Protein AF-A0A4U8SQH9-F1 (afdb_monomer_lite)

Structure (mmCIF, N/CA/C/O backbone):
data_AF-A0A4U8SQH9-F1
#
_entry.id   AF-A0A4U8SQH9-F1
#
loop_
_atom_site.group_PDB
_atom_site.id
_atom_site.type_symbol
_atom_site.label_atom_id
_atom_site.label_alt_id
_atom_site.label_comp_id
_atom_site.label_asym_id
_atom_site.label_entity_id
_atom_site.label_seq_id
_atom_site.pdbx_PDB_ins_code
_atom_site.Cartn_x
_atom_site.Cartn_y
_atom_site.Cartn_z
_atom_site.occupancy
_atom_site.B_iso_or_equiv
_atom_site.auth_seq_id
_atom_site.auth_comp_id
_atom_site.auth_asym_id
_atom_site.auth_atom_id
_atom_site.pdbx_PDB_model_num
ATOM 1 N N . MET A 1 1 ? 17.269 15.959 -20.078 1.00 55.22 1 MET A N 1
ATOM 2 C CA . MET A 1 1 ? 17.085 14.604 -19.515 1.00 55.22 1 MET A CA 1
ATOM 3 C C . MET A 1 1 ? 15.593 14.391 -19.306 1.00 55.22 1 MET A C 1
ATOM 5 O O . MET A 1 1 ? 15.015 15.105 -18.500 1.00 55.22 1 MET A O 1
ATOM 9 N N . HIS A 1 2 ? 14.957 13.500 -20.069 1.00 70.69 2 HIS A N 1
ATOM 10 C CA . HIS A 1 2 ? 13.550 13.145 -19.857 1.00 70.69 2 HIS A CA 1
ATOM 11 C C . HIS 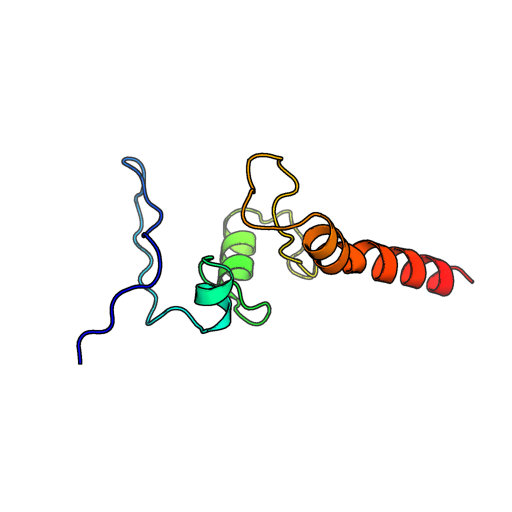A 1 2 ? 13.488 12.012 -18.829 1.00 70.69 2 HIS A C 1
ATOM 13 O O . HIS A 1 2 ? 13.909 10.893 -19.111 1.00 70.69 2 HIS A O 1
ATOM 19 N N . LEU A 1 3 ? 13.011 12.314 -17.622 1.00 68.81 3 LEU A N 1
ATOM 20 C CA . LEU A 1 3 ? 12.707 11.299 -16.617 1.00 68.81 3 LEU A CA 1
ATOM 21 C C . LEU A 1 3 ? 11.284 10.797 -16.866 1.00 68.81 3 LEU A C 1
ATOM 23 O O . LEU A 1 3 ? 10.331 11.567 -16.777 1.00 68.81 3 LEU A O 1
ATOM 27 N N . THR A 1 4 ? 11.144 9.516 -17.199 1.00 77.50 4 THR A N 1
ATOM 28 C CA . THR A 1 4 ? 9.829 8.885 -17.381 1.00 77.50 4 THR A CA 1
ATOM 29 C C . THR A 1 4 ? 9.303 8.430 -16.026 1.00 77.50 4 THR A C 1
ATOM 31 O O . THR A 1 4 ? 10.044 7.828 -15.244 1.00 77.50 4 THR A O 1
ATOM 34 N N . HIS A 1 5 ? 8.036 8.728 -15.730 1.00 77.38 5 HIS A N 1
ATOM 35 C CA . HIS A 1 5 ? 7.430 8.306 -14.473 1.00 77.38 5 HIS A CA 1
ATOM 36 C C . HIS A 1 5 ? 7.283 6.765 -14.451 1.00 77.38 5 HIS A C 1
ATOM 38 O O . HIS A 1 5 ? 6.785 6.189 -15.415 1.00 77.38 5 HIS A O 1
ATOM 44 N N . PRO A 1 6 ? 7.718 6.084 -13.378 1.00 82.12 6 PRO A N 1
ATOM 45 C CA . PRO A 1 6 ? 7.925 4.629 -13.370 1.00 82.12 6 PRO A CA 1
ATOM 46 C C . PRO A 1 6 ? 6.650 3.780 -13.234 1.00 82.12 6 PRO A C 1
ATOM 48 O O . PRO A 1 6 ? 6.708 2.566 -13.409 1.00 82.12 6 PRO A O 1
ATOM 51 N N . PHE A 1 7 ? 5.513 4.383 -12.887 1.00 85.62 7 PHE A N 1
ATOM 52 C CA . PHE A 1 7 ? 4.214 3.707 -12.790 1.00 85.62 7 PHE A CA 1
ATOM 53 C C . PHE A 1 7 ? 3.056 4.695 -12.973 1.00 85.62 7 PHE A C 1
ATOM 55 O O . PHE A 1 7 ? 3.257 5.907 -12.896 1.00 85.62 7 PHE A O 1
ATOM 62 N N . ALA A 1 8 ? 1.865 4.189 -13.289 1.00 90.38 8 ALA A N 1
ATOM 63 C CA . ALA A 1 8 ? 0.722 5.022 -13.651 1.00 90.38 8 ALA A CA 1
ATOM 64 C C . ALA A 1 8 ? 0.193 5.845 -12.457 1.00 90.38 8 ALA A C 1
ATOM 66 O O . ALA A 1 8 ? 0.227 5.359 -11.323 1.00 90.38 8 ALA A O 1
ATOM 67 N N . PRO A 1 9 ? -0.326 7.062 -12.700 1.00 91.88 9 PRO A N 1
ATOM 68 C CA . PRO A 1 9 ? -1.048 7.816 -11.680 1.00 91.88 9 PRO A CA 1
ATOM 69 C C . PRO A 1 9 ? -2.324 7.081 -11.247 1.00 91.88 9 PRO A C 1
ATOM 71 O O . PRO A 1 9 ? -2.941 6.368 -12.037 1.00 91.88 9 PRO A O 1
ATOM 74 N N . VAL A 1 10 ? -2.737 7.294 -9.997 1.00 92.25 10 VAL A N 1
ATOM 75 C CA . VAL A 1 10 ? -3.984 6.752 -9.437 1.00 92.25 10 VAL A CA 1
ATOM 76 C C . VAL A 1 10 ? -5.024 7.868 -9.394 1.00 92.25 10 VAL A C 1
ATOM 78 O O . VAL A 1 10 ? -4.826 8.848 -8.679 1.00 92.25 10 VAL A O 1
ATOM 81 N N . PHE A 1 11 ? -6.100 7.739 -10.172 1.00 94.88 11 PHE A N 1
ATOM 82 C CA . PHE A 1 11 ? -7.217 8.688 -10.210 1.00 94.88 11 PHE A CA 1
ATOM 83 C C . PHE A 1 11 ? -8.450 8.060 -10.878 1.00 94.88 11 PHE A C 1
ATOM 85 O O . PHE A 1 11 ? -8.344 7.053 -11.578 1.00 94.88 11 PHE A O 1
ATOM 92 N N . ASP A 1 12 ? -9.608 8.685 -10.687 1.00 95.12 12 ASP A N 1
ATOM 93 C CA . ASP A 1 12 ? -10.874 8.349 -11.343 1.00 95.12 12 ASP A CA 1
ATOM 94 C C . ASP A 1 12 ? -11.701 9.617 -11.648 1.00 95.12 12 ASP A C 1
ATOM 96 O O . ASP A 1 12 ? -11.265 10.742 -11.395 1.00 95.12 12 ASP A O 1
ATOM 100 N N . THR A 1 13 ? -12.915 9.454 -12.183 1.00 96.44 13 THR A N 1
ATOM 101 C CA . THR A 1 13 ? -13.823 10.574 -12.505 1.00 96.44 13 THR A CA 1
ATOM 102 C C . THR A 1 13 ? -14.373 11.308 -11.282 1.00 96.44 13 THR A C 1
ATOM 104 O O . THR A 1 13 ? -14.940 12.388 -11.428 1.00 96.44 13 THR A O 1
ATOM 107 N N . TYR A 1 14 ? -14.240 10.736 -10.085 1.00 95.81 14 TYR A N 1
ATOM 108 C CA . TYR A 1 14 ? -14.724 11.324 -8.836 1.00 95.81 14 TYR A CA 1
ATOM 109 C C . TYR A 1 14 ? -13.624 12.064 -8.067 1.00 95.81 14 TYR A C 1
ATOM 111 O O . TYR A 1 14 ? -13.914 12.755 -7.087 1.00 95.81 14 TYR A O 1
ATOM 119 N N . SER A 1 15 ? -12.375 11.951 -8.515 1.00 93.38 15 SER A N 1
ATOM 120 C CA . SER A 1 15 ? -11.207 12.582 -7.914 1.00 93.38 15 SER A CA 1
ATOM 121 C C . SER A 1 15 ? -11.329 14.111 -7.950 1.00 93.38 15 SER A C 1
ATOM 123 O O . SER A 1 15 ? -11.463 14.716 -9.010 1.00 93.38 15 SER A O 1
ATOM 125 N N . ARG A 1 16 ? -11.280 14.753 -6.772 1.00 95.94 16 ARG A N 1
ATOM 126 C CA . ARG A 1 16 ? -11.450 16.218 -6.616 1.00 95.94 16 ARG A CA 1
ATOM 127 C C . ARG A 1 16 ? -10.158 16.971 -6.318 1.00 95.94 16 ARG A C 1
ATOM 129 O O . ARG A 1 16 ? -10.115 18.189 -6.449 1.00 95.94 16 ARG A O 1
ATOM 136 N N . VAL A 1 17 ? -9.129 16.257 -5.871 1.00 94.44 17 VAL A N 1
ATOM 137 C CA . VAL A 1 17 ? -7.852 16.827 -5.437 1.00 94.44 17 VAL A CA 1
ATOM 138 C C . VAL A 1 17 ? -6.728 16.062 -6.115 1.00 94.44 17 VAL A C 1
ATOM 140 O O . VAL A 1 17 ? -6.675 14.837 -6.039 1.00 94.44 17 VAL A O 1
ATOM 143 N N . LEU A 1 18 ? -5.822 16.796 -6.758 1.00 93.81 18 LEU A N 1
ATOM 144 C CA . LEU A 1 18 ? -4.613 16.256 -7.364 1.00 93.81 18 LEU A CA 1
ATOM 145 C C . LEU A 1 18 ? -3.426 16.486 -6.427 1.00 93.81 18 LEU A C 1
ATOM 147 O O . LEU A 1 18 ? -3.116 17.623 -6.076 1.00 93.81 18 LEU A O 1
ATOM 151 N N . ILE A 1 19 ? -2.742 15.408 -6.051 1.00 93.81 19 ILE A N 1
ATOM 152 C CA . ILE A 1 19 ? -1.531 15.464 -5.229 1.00 93.81 19 ILE A CA 1
ATOM 153 C C . ILE A 1 19 ? -0.323 15.263 -6.143 1.00 93.81 19 ILE A C 1
ATOM 155 O O . ILE A 1 19 ? -0.126 14.182 -6.695 1.00 93.81 19 ILE A O 1
ATOM 159 N N . LEU A 1 20 ? 0.496 16.305 -6.292 1.00 92.50 20 LEU A N 1
ATOM 160 C CA . LEU A 1 20 ? 1.720 16.268 -7.092 1.00 92.50 20 LEU A CA 1
ATOM 161 C C . LEU A 1 20 ? 2.944 16.137 -6.182 1.00 92.50 20 LEU A C 1
ATOM 163 O O . LEU A 1 20 ? 3.355 17.089 -5.520 1.00 92.50 20 LEU A O 1
ATOM 167 N N . GLY A 1 21 ? 3.526 14.938 -6.144 1.00 88.44 21 GLY A N 1
ATOM 168 C CA . GLY A 1 21 ? 4.854 14.716 -5.573 1.00 88.44 21 GLY A CA 1
ATOM 169 C C . GLY A 1 21 ? 5.969 15.152 -6.529 1.00 88.44 21 GLY A C 1
ATOM 170 O O . GLY A 1 21 ? 5.721 15.445 -7.693 1.00 88.44 21 GLY A O 1
ATOM 171 N N . SER A 1 22 ? 7.214 15.162 -6.049 1.00 88.00 22 SER A N 1
ATOM 172 C CA . SER A 1 22 ? 8.387 15.447 -6.885 1.00 88.00 22 SER A CA 1
ATOM 173 C C . SER A 1 22 ? 8.707 14.281 -7.830 1.00 88.00 22 SER A C 1
ATOM 175 O O . SER A 1 22 ? 8.286 14.266 -8.981 1.00 88.00 22 SER A O 1
ATOM 177 N N . PHE A 1 23 ? 9.437 13.273 -7.353 1.00 88.75 23 PHE A N 1
ATOM 178 C CA . PHE A 1 23 ? 9.702 12.044 -8.096 1.00 88.75 23 PHE A CA 1
ATOM 179 C C . PHE A 1 23 ? 9.678 10.851 -7.133 1.00 88.75 23 PHE A C 1
ATOM 181 O O . PHE A 1 23 ? 10.193 10.976 -6.016 1.00 88.75 23 PHE A O 1
ATOM 188 N N . PRO A 1 24 ? 9.100 9.694 -7.515 1.00 89.25 24 PRO A N 1
ATOM 189 C CA . PRO A 1 24 ? 9.035 8.537 -6.627 1.00 89.25 24 PRO A CA 1
ATOM 190 C C . PRO A 1 24 ? 10.431 8.118 -6.163 1.00 89.25 24 PRO A C 1
ATOM 192 O O . PRO A 1 24 ? 11.351 8.037 -6.977 1.00 89.25 24 PRO A O 1
ATOM 195 N N . SER A 1 25 ? 10.596 7.822 -4.872 1.00 90.94 25 SER A N 1
ATOM 196 C CA . SER A 1 25 ? 11.853 7.281 -4.333 1.00 90.94 25 SER A CA 1
ATOM 197 C C . SER A 1 25 ? 12.161 5.900 -4.921 1.00 90.94 25 SER A C 1
ATOM 199 O O . SER A 1 25 ? 11.247 5.235 -5.394 1.00 90.94 25 SER A O 1
ATOM 201 N N . VAL A 1 26 ? 13.417 5.436 -4.848 1.00 90.75 26 VAL A N 1
ATOM 202 C CA . VAL A 1 26 ? 13.818 4.076 -5.290 1.00 90.75 26 VAL A CA 1
ATOM 203 C C . VAL A 1 26 ? 12.851 3.014 -4.753 1.00 90.75 26 VAL A C 1
ATOM 205 O O . VAL A 1 26 ? 12.243 2.301 -5.538 1.00 90.75 26 VAL A O 1
ATOM 208 N N . ILE A 1 27 ? 12.588 3.039 -3.443 1.00 89.31 27 ILE A N 1
ATOM 209 C CA . ILE A 1 27 ? 11.659 2.121 -2.765 1.00 89.31 27 ILE A CA 1
ATOM 210 C C . ILE A 1 27 ? 10.243 2.199 -3.360 1.00 89.31 27 ILE A C 1
ATOM 212 O O . ILE A 1 27 ? 9.616 1.178 -3.600 1.00 89.31 27 ILE A O 1
ATOM 216 N N . SER A 1 28 ? 9.743 3.404 -3.658 1.00 90.62 28 SER A N 1
ATOM 217 C CA . SER A 1 28 ? 8.416 3.572 -4.279 1.00 90.62 28 SER A CA 1
ATOM 218 C C . SER A 1 28 ? 8.362 3.006 -5.702 1.00 90.62 28 SER A C 1
ATOM 220 O O . SER A 1 28 ? 7.312 2.553 -6.146 1.00 90.62 28 SER A O 1
ATOM 222 N N . ARG A 1 29 ? 9.482 3.041 -6.435 1.00 90.44 29 ARG A N 1
ATOM 223 C CA . ARG A 1 29 ? 9.580 2.487 -7.794 1.00 90.44 29 ARG A CA 1
ATOM 224 C C . ARG A 1 29 ? 9.635 0.970 -7.782 1.00 90.44 29 ARG A C 1
ATOM 226 O O . ARG A 1 29 ? 8.909 0.351 -8.553 1.00 90.44 29 ARG A O 1
ATOM 233 N N . ASP A 1 30 ? 10.450 0.401 -6.901 1.00 88.44 30 ASP A N 1
ATOM 234 C CA . ASP A 1 30 ? 10.614 -1.048 -6.778 1.00 88.44 30 ASP A CA 1
ATOM 235 C C . ASP A 1 30 ? 9.286 -1.707 -6.378 1.00 88.44 30 ASP A C 1
ATOM 237 O O . ASP A 1 30 ? 8.842 -2.664 -7.020 1.00 88.44 30 ASP A O 1
ATOM 241 N N . GLU A 1 31 ? 8.589 -1.120 -5.402 1.00 86.56 31 GLU A N 1
ATOM 242 C CA . GLU A 1 31 ? 7.275 -1.585 -4.940 1.00 86.56 31 GLU A CA 1
ATOM 243 C C . GLU A 1 31 ? 6.116 -1.169 -5.864 1.00 86.56 31 GLU A C 1
ATOM 245 O O . GLU A 1 31 ? 5.005 -1.668 -5.720 1.00 86.56 31 GLU A O 1
ATOM 250 N N . GLN A 1 32 ? 6.351 -0.278 -6.837 1.00 89.44 32 GLN A N 1
ATOM 251 C CA . GLN A 1 32 ? 5.304 0.352 -7.659 1.00 89.44 32 GLN A CA 1
ATOM 252 C C . GLN A 1 32 ? 4.157 0.942 -6.820 1.00 89.44 32 GLN A C 1
ATOM 254 O O . GLN A 1 32 ? 2.979 0.804 -7.150 1.00 89.44 32 GLN A O 1
ATOM 259 N N . PHE A 1 33 ? 4.508 1.606 -5.718 1.00 89.69 33 PHE A N 1
ATOM 260 C CA . PHE A 1 33 ? 3.551 2.147 -4.761 1.00 89.69 33 PHE A CA 1
ATOM 261 C C . PHE A 1 33 ? 3.950 3.561 -4.333 1.00 89.69 33 PHE A C 1
ATOM 263 O O . PHE A 1 33 ? 5.106 3.830 -3.994 1.00 89.69 33 PHE A O 1
ATOM 270 N N . TYR A 1 34 ? 2.998 4.498 -4.354 1.00 91.19 34 TYR A N 1
ATOM 271 C CA . TYR A 1 34 ? 3.266 5.895 -4.014 1.00 91.19 34 TYR A CA 1
ATOM 272 C C . TYR A 1 34 ? 3.586 6.057 -2.522 1.00 91.19 34 TYR A C 1
ATOM 274 O O . TYR A 1 34 ? 2.871 5.562 -1.652 1.00 91.19 34 TYR A O 1
ATOM 282 N N . TYR A 1 35 ? 4.664 6.792 -2.228 1.00 92.31 35 TYR A N 1
ATOM 283 C CA . TYR A 1 35 ? 5.115 7.096 -0.864 1.00 92.31 35 TYR A CA 1
ATOM 284 C C . TYR A 1 35 ? 5.384 5.847 0.000 1.00 92.31 35 TYR A C 1
ATOM 286 O O . TYR A 1 35 ? 5.192 5.884 1.212 1.00 92.31 35 TYR A O 1
ATOM 294 N N . ALA A 1 36 ? 5.866 4.756 -0.610 1.00 89.50 36 ALA A N 1
ATOM 295 C CA . ALA A 1 36 ? 6.029 3.446 0.036 1.00 89.50 36 ALA A CA 1
ATOM 296 C C . ALA A 1 36 ? 7.053 3.401 1.184 1.00 89.50 36 ALA A C 1
ATOM 298 O O . ALA A 1 36 ? 7.054 2.476 1.991 1.00 89.50 36 ALA A O 1
ATOM 299 N N . TYR A 1 37 ? 7.967 4.370 1.260 1.00 89.12 37 TYR A N 1
ATOM 300 C CA . TYR A 1 37 ? 8.997 4.344 2.292 1.00 89.12 37 TYR A CA 1
ATOM 301 C C . TYR A 1 37 ? 8.402 4.600 3.680 1.00 89.12 37 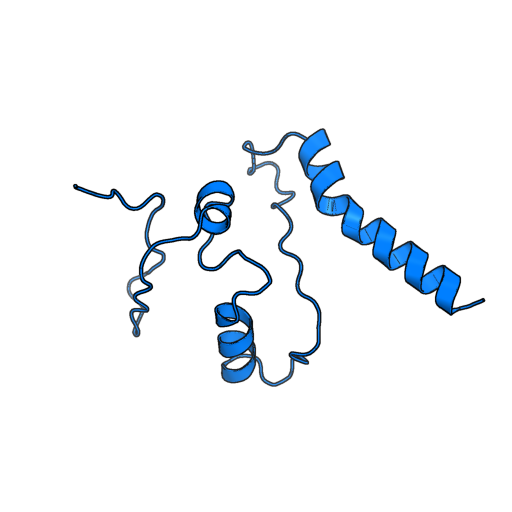TYR A C 1
ATOM 303 O O . TYR A 1 37 ? 7.772 5.630 3.883 1.00 89.12 37 TYR A O 1
ATOM 311 N N . SER A 1 38 ? 8.684 3.740 4.661 1.00 82.06 38 SER A N 1
ATOM 312 C CA . SER A 1 38 ? 8.100 3.818 6.013 1.00 82.06 38 SER A CA 1
ATOM 313 C C . SER A 1 38 ? 8.377 5.128 6.768 1.00 82.06 38 SER A C 1
ATOM 315 O O . SER A 1 38 ? 7.591 5.522 7.627 1.00 82.06 38 SER A O 1
ATOM 317 N N . ARG A 1 39 ? 9.468 5.846 6.447 1.00 84.12 39 ARG A N 1
ATOM 318 C CA . ARG A 1 39 ? 9.737 7.189 7.010 1.00 84.12 39 ARG A CA 1
ATOM 319 C C . ARG A 1 39 ? 8.975 8.316 6.303 1.00 84.12 39 ARG A C 1
ATOM 321 O O . ARG A 1 39 ? 8.980 9.446 6.793 1.00 84.12 39 ARG A O 1
ATOM 328 N N . ASN A 1 40 ? 8.342 8.047 5.162 1.00 90.88 40 ASN A N 1
ATOM 329 C CA . ASN A 1 40 ? 7.465 9.004 4.504 1.00 90.88 40 ASN A CA 1
ATOM 330 C C . ASN A 1 40 ? 6.177 9.170 5.326 1.00 90.88 40 ASN A C 1
ATOM 332 O O . ASN A 1 40 ? 5.537 8.198 5.713 1.00 90.88 40 ASN A O 1
ATOM 336 N N . ARG A 1 41 ? 5.797 10.418 5.613 1.00 90.81 41 ARG A N 1
ATOM 337 C CA . ARG A 1 41 ? 4.656 10.729 6.489 1.00 90.81 41 ARG A CA 1
ATOM 338 C C . ARG A 1 41 ? 3.331 10.893 5.744 1.00 90.81 41 ARG A C 1
ATOM 340 O O . ARG A 1 41 ? 2.321 11.099 6.404 1.00 90.81 41 ARG A O 1
ATOM 347 N N . PHE A 1 42 ? 3.318 10.802 4.414 1.00 92.44 42 PHE A N 1
ATOM 348 C CA . PHE A 1 42 ? 2.139 11.055 3.581 1.00 92.44 42 PHE A CA 1
ATOM 349 C C . PHE A 1 42 ? 0.906 10.274 4.051 1.00 92.44 42 PHE A C 1
ATOM 351 O O . PHE A 1 42 ? -0.111 10.869 4.399 1.00 92.44 42 PHE A O 1
ATOM 358 N N . TRP A 1 43 ? 1.030 8.950 4.161 1.00 88.81 43 TRP A N 1
ATOM 359 C CA . TRP A 1 43 ? -0.076 8.087 4.579 1.00 88.81 43 TRP A CA 1
ATOM 360 C C . TRP A 1 43 ? -0.491 8.307 6.036 1.00 88.81 43 TRP A C 1
ATOM 362 O O . TRP A 1 43 ? -1.677 8.254 6.344 1.00 88.81 43 TRP A O 1
ATOM 372 N N . ARG A 1 44 ? 0.457 8.642 6.924 1.00 85.44 44 ARG A N 1
ATOM 373 C CA . ARG A 1 44 ? 0.152 8.988 8.324 1.00 85.44 44 ARG A CA 1
ATOM 374 C C . ARG A 1 44 ? -0.680 10.268 8.419 1.00 85.44 44 ARG A C 1
ATOM 376 O O . ARG A 1 44 ? -1.611 10.324 9.210 1.00 85.44 44 ARG A O 1
ATOM 383 N N . ILE A 1 45 ? -0.366 11.271 7.597 1.00 89.81 45 ILE A N 1
ATOM 384 C CA . ILE A 1 45 ? -1.125 12.526 7.526 1.00 89.81 45 ILE A CA 1
ATOM 385 C C . ILE A 1 45 ? -2.534 12.267 6.986 1.00 89.81 45 ILE A C 1
ATOM 387 O O . ILE A 1 45 ? -3.499 12.713 7.596 1.00 89.81 45 ILE A O 1
ATOM 391 N N . LEU A 1 46 ? -2.672 11.518 5.884 1.00 90.12 46 LEU A N 1
ATOM 392 C CA . LEU A 1 46 ? -3.996 11.174 5.354 1.00 90.12 46 LEU A CA 1
ATOM 393 C C . LEU A 1 46 ? -4.828 10.383 6.369 1.00 90.12 46 LEU A C 1
ATOM 395 O O . LEU A 1 46 ? -6.000 10.692 6.557 1.00 90.12 46 LEU A O 1
ATOM 399 N N . SER A 1 47 ? -4.223 9.424 7.073 1.00 86.44 47 SER A N 1
ATOM 400 C CA . SER A 1 47 ? -4.908 8.690 8.141 1.00 86.44 47 SER A CA 1
ATOM 401 C C . SER A 1 47 ? -5.397 9.626 9.245 1.00 86.44 47 SER A C 1
ATOM 403 O O . SER A 1 47 ? -6.544 9.521 9.655 1.00 86.44 47 SER A O 1
ATOM 405 N N . ALA A 1 48 ? -4.575 10.579 9.692 1.00 84.62 48 ALA A N 1
ATOM 406 C CA . ALA A 1 48 ? -4.977 11.534 10.725 1.00 84.62 48 ALA A CA 1
ATOM 407 C C . ALA A 1 48 ? -6.160 12.422 10.293 1.00 84.62 48 ALA A C 1
ATOM 409 O O . ALA A 1 48 ? -6.979 12.805 11.122 1.00 84.62 48 ALA A O 1
ATOM 410 N N . LEU A 1 49 ? -6.245 12.759 9.002 1.00 88.38 49 LEU A N 1
ATOM 411 C CA . LEU A 1 49 ? -7.297 13.622 8.457 1.00 88.38 49 LEU A CA 1
ATOM 412 C C . LEU A 1 49 ? -8.607 12.878 8.174 1.00 88.38 49 LEU A C 1
ATOM 414 O O . LEU A 1 49 ? -9.677 13.463 8.317 1.00 88.38 49 LEU A O 1
ATOM 418 N N . PHE A 1 50 ? -8.529 11.616 7.744 1.00 86.19 50 PHE A N 1
ATOM 419 C CA . PHE A 1 50 ? -9.678 10.873 7.210 1.00 86.19 50 PHE A CA 1
ATOM 420 C C . PHE A 1 50 ? -10.069 9.637 8.031 1.00 86.19 50 PHE A C 1
ATOM 422 O O . PHE A 1 50 ? -11.138 9.078 7.803 1.00 86.19 50 PHE A O 1
ATOM 429 N N . ALA A 1 51 ? -9.239 9.216 8.985 1.00 81.25 51 ALA A N 1
ATOM 430 C CA . ALA A 1 51 ? -9.492 8.096 9.889 1.00 81.25 51 ALA A CA 1
ATOM 431 C C . ALA A 1 51 ? -9.081 8.457 11.334 1.00 81.25 51 ALA A C 1
ATOM 433 O O . ALA A 1 51 ? -8.189 7.824 11.901 1.00 81.25 51 ALA A O 1
ATOM 434 N N . PRO A 1 52 ? -9.709 9.485 11.938 1.00 67.00 52 PRO A N 1
ATOM 435 C CA . PRO A 1 52 ? -9.288 10.051 13.224 1.00 67.00 52 PRO A CA 1
ATOM 436 C C . PRO A 1 52 ? -9.398 9.080 14.412 1.00 67.00 52 PRO A C 1
ATOM 438 O O . PRO A 1 52 ? -8.805 9.333 15.456 1.00 67.00 52 PRO A O 1
ATOM 441 N N . GLU A 1 53 ? -10.130 7.974 14.265 1.00 73.50 53 GLU A N 1
ATOM 442 C CA . GLU A 1 53 ? -10.254 6.927 15.289 1.00 73.50 53 GLU A CA 1
ATOM 443 C C . GLU A 1 53 ? -9.080 5.928 15.283 1.00 73.50 53 GLU A C 1
ATOM 445 O O . GLU A 1 53 ? -8.946 5.126 16.205 1.00 73.50 53 GLU A O 1
ATOM 450 N N . ILE A 1 54 ? -8.211 5.966 14.265 1.00 66.00 54 ILE A N 1
ATOM 451 C CA . ILE A 1 54 ? -7.015 5.122 14.187 1.00 66.00 54 ILE A CA 1
ATOM 452 C C . ILE A 1 54 ? -5.865 5.837 14.896 1.00 66.00 54 ILE A C 1
ATOM 454 O O . ILE A 1 54 ? -5.444 6.918 14.478 1.00 66.00 54 ILE A O 1
ATOM 458 N N . ASP A 1 55 ? -5.312 5.213 15.938 1.00 64.81 55 ASP A N 1
ATOM 459 C CA . ASP A 1 55 ? -4.108 5.717 16.595 1.00 64.81 55 ASP A CA 1
ATOM 460 C C . ASP A 1 55 ? -2.929 5.763 15.603 1.00 64.81 55 ASP A C 1
ATOM 462 O O . ASP A 1 55 ? -2.391 4.750 15.151 1.00 64.81 55 ASP A O 1
ATOM 466 N N . ILE A 1 56 ? -2.501 6.981 15.277 1.00 63.56 56 ILE A N 1
ATOM 467 C CA . ILE A 1 56 ? -1.387 7.284 14.372 1.00 63.56 56 ILE A CA 1
ATOM 468 C C . ILE A 1 56 ? -0.012 6.857 14.918 1.00 63.56 56 ILE A C 1
ATOM 470 O O . ILE A 1 56 ? 1.000 7.036 14.222 1.00 63.56 56 ILE A O 1
ATOM 474 N N . SER A 1 57 ? 0.051 6.341 16.150 1.00 65.38 57 SER A N 1
ATOM 475 C CA . SER A 1 57 ? 1.234 5.720 16.752 1.00 65.38 57 SER A CA 1
ATOM 476 C C . SER A 1 57 ? 1.488 4.289 16.250 1.00 65.38 57 SER A C 1
ATOM 478 O O . SER A 1 57 ? 2.610 3.794 16.375 1.00 65.38 57 SER A O 1
ATOM 480 N N . ILE A 1 58 ? 0.498 3.654 15.610 1.00 66.25 58 ILE A N 1
ATOM 481 C CA . ILE A 1 58 ? 0.607 2.283 15.105 1.00 66.25 58 ILE A CA 1
ATOM 482 C C . ILE A 1 58 ? 1.635 2.211 13.969 1.00 66.25 58 ILE A C 1
ATOM 484 O O . ILE A 1 58 ? 1.622 2.983 13.005 1.00 66.25 58 ILE A O 1
ATOM 488 N N . GLN A 1 59 ? 2.546 1.247 14.079 1.00 69.88 59 GLN A N 1
ATOM 489 C CA . GLN A 1 59 ? 3.523 0.952 13.042 1.00 69.88 59 GLN A CA 1
ATOM 490 C C . GLN A 1 59 ? 2.840 0.196 11.895 1.00 69.88 59 GLN A C 1
ATOM 492 O O . GLN A 1 59 ? 2.380 -0.929 12.063 1.00 69.88 59 GLN A O 1
ATOM 497 N N . ILE A 1 60 ? 2.761 0.830 10.724 1.00 71.31 60 ILE A N 1
ATOM 498 C CA . ILE A 1 60 ? 2.129 0.254 9.532 1.00 71.31 60 ILE A CA 1
ATOM 499 C C . ILE A 1 60 ? 3.193 -0.453 8.692 1.00 71.31 60 ILE A C 1
ATOM 501 O O . ILE A 1 60 ? 4.186 0.159 8.290 1.00 71.31 60 ILE A O 1
ATOM 505 N N . PHE A 1 61 ? 2.955 -1.727 8.387 1.00 77.00 61 PHE A N 1
ATOM 506 C CA . PHE A 1 61 ? 3.769 -2.519 7.470 1.00 77.00 61 PHE A CA 1
ATOM 507 C C . PHE A 1 61 ? 2.993 -2.766 6.178 1.00 77.00 61 PHE A C 1
ATOM 509 O O . PHE A 1 61 ? 1.871 -3.265 6.202 1.00 77.00 61 PHE A O 1
ATOM 516 N N . LEU A 1 62 ? 3.596 -2.415 5.044 1.00 75.81 62 LEU A N 1
ATOM 517 C CA . LEU A 1 62 ? 3.067 -2.757 3.728 1.00 75.81 62 LEU A CA 1
ATOM 518 C C . LEU A 1 62 ? 3.512 -4.182 3.395 1.00 75.81 62 LEU A C 1
ATOM 520 O O . LEU A 1 62 ? 4.708 -4.446 3.297 1.00 75.81 62 LEU A O 1
ATOM 524 N N . LEU A 1 63 ? 2.551 -5.089 3.235 1.00 86.00 63 LEU A N 1
ATOM 525 C CA . LEU A 1 63 ? 2.802 -6.477 2.860 1.00 86.00 63 LEU A CA 1
ATOM 526 C C . LEU A 1 63 ? 2.294 -6.732 1.436 1.00 86.00 63 LEU A C 1
ATOM 528 O O . LEU A 1 63 ? 1.233 -6.217 1.069 1.00 86.00 63 LEU A O 1
ATOM 532 N N . PRO A 1 64 ? 3.019 -7.515 0.616 1.00 84.44 64 PRO A N 1
ATOM 533 C CA . PRO A 1 64 ? 2.573 -7.836 -0.731 1.00 84.44 64 PRO A CA 1
ATOM 534 C C . PRO A 1 64 ? 1.267 -8.626 -0.675 1.00 84.44 64 PRO A C 1
ATOM 536 O O . PRO A 1 64 ? 1.097 -9.501 0.177 1.00 84.44 64 PRO A O 1
ATOM 539 N N . SER A 1 65 ? 0.361 -8.342 -1.613 1.00 86.50 65 SER A N 1
ATOM 540 C CA . SER A 1 65 ? -0.921 -9.043 -1.706 1.00 86.50 65 SER A CA 1
ATOM 541 C C . SER A 1 65 ? -0.710 -10.555 -1.801 1.00 86.50 65 SER A C 1
ATOM 543 O O . SER A 1 65 ? 0.062 -11.026 -2.638 1.00 86.50 65 SER A O 1
ATOM 545 N N . SER A 1 66 ? -1.420 -11.313 -0.967 1.00 88.25 66 SER A N 1
ATOM 546 C CA . SER A 1 66 ? -1.430 -12.780 -0.983 1.00 88.25 66 SER A CA 1
ATOM 547 C C . SER A 1 66 ? -2.402 -13.366 -2.016 1.00 88.25 66 SER A C 1
ATOM 549 O O . SER A 1 66 ? -2.534 -14.585 -2.114 1.00 88.25 66 SER A O 1
ATOM 551 N N . SER A 1 67 ? -3.090 -12.520 -2.793 1.00 87.56 67 SER A N 1
ATOM 552 C CA . SER A 1 67 ? -4.008 -12.967 -3.842 1.00 87.56 67 SER A CA 1
ATOM 553 C C . SER A 1 67 ? -3.270 -13.783 -4.912 1.00 87.56 67 SER A C 1
ATOM 555 O O . SER A 1 67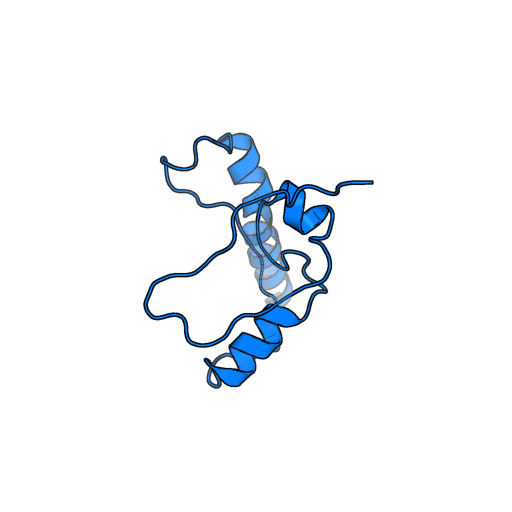 ? -2.214 -13.341 -5.369 1.00 87.56 67 SER A O 1
ATOM 557 N N . PRO A 1 68 ? -3.840 -14.900 -5.409 1.00 73.94 68 PRO A N 1
ATOM 558 C CA . PRO A 1 68 ? -3.282 -15.640 -6.545 1.00 73.94 68 PRO A CA 1
ATOM 559 C C . PRO A 1 68 ? -3.097 -14.786 -7.809 1.00 73.94 68 PRO A C 1
ATOM 561 O O . PRO A 1 68 ? -2.266 -15.107 -8.653 1.00 73.94 68 PRO A O 1
ATOM 564 N N . ALA A 1 69 ? -3.838 -13.676 -7.932 1.00 75.50 69 ALA A N 1
ATOM 565 C CA . ALA A 1 69 ? -3.673 -12.709 -9.018 1.00 75.50 69 ALA A CA 1
ATOM 566 C C . ALA A 1 69 ? -2.341 -11.935 -8.948 1.00 75.50 69 ALA A C 1
ATOM 568 O O . ALA A 1 69 ? -1.902 -11.368 -9.949 1.00 75.50 69 ALA A O 1
ATOM 569 N N . ASN A 1 70 ? -1.667 -11.921 -7.793 1.00 78.94 70 ASN A N 1
ATOM 570 C CA . ASN A 1 70 ? -0.349 -11.319 -7.623 1.00 78.94 70 ASN A CA 1
ATOM 571 C C . ASN A 1 70 ? 0.765 -12.259 -8.122 1.00 78.94 70 ASN A C 1
ATOM 573 O O . ASN A 1 70 ? 1.629 -12.701 -7.366 1.00 78.94 70 ASN A O 1
ATOM 577 N N . ALA A 1 71 ? 0.777 -12.529 -9.428 1.00 80.69 71 ALA A N 1
ATOM 578 C CA . ALA A 1 71 ? 1.769 -13.394 -10.076 1.00 80.69 71 ALA A CA 1
ATOM 579 C C . ALA A 1 71 ? 3.216 -12.848 -10.012 1.00 80.69 71 ALA A C 1
ATOM 581 O O . ALA A 1 71 ? 4.163 -13.546 -10.370 1.00 80.69 71 ALA A O 1
ATOM 582 N N . ARG A 1 72 ? 3.407 -11.600 -9.553 1.00 81.25 72 ARG A N 1
ATOM 583 C CA . ARG A 1 72 ? 4.714 -10.934 -9.428 1.00 81.25 72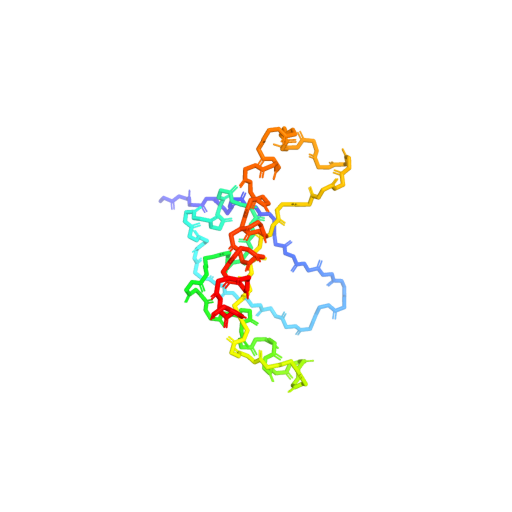 ARG A CA 1
ATOM 584 C C . ARG A 1 72 ? 5.555 -11.468 -8.259 1.00 81.25 72 ARG A C 1
ATOM 586 O O . ARG A 1 72 ? 6.771 -11.279 -8.260 1.00 81.25 72 ARG A O 1
ATOM 593 N N . TYR A 1 73 ? 4.944 -12.128 -7.272 1.00 86.31 73 TYR A N 1
ATOM 594 C CA . TYR A 1 73 ? 5.639 -12.657 -6.096 1.00 86.31 73 TYR A CA 1
ATOM 595 C C . TYR A 1 73 ? 5.593 -14.185 -6.079 1.00 86.31 73 TYR A C 1
ATOM 597 O O . TYR A 1 73 ? 4.531 -14.794 -6.162 1.00 86.31 73 TYR A O 1
ATOM 605 N N . SER A 1 74 ? 6.758 -14.819 -5.924 1.00 89.56 74 SER A N 1
ATOM 606 C CA . SER A 1 74 ? 6.813 -16.253 -5.640 1.00 89.56 74 SER A CA 1
ATOM 607 C C . SER A 1 74 ? 6.332 -16.530 -4.216 1.00 89.56 74 SER A C 1
ATOM 609 O O . SER A 1 74 ? 6.454 -15.676 -3.336 1.00 89.56 74 SER A O 1
ATOM 611 N N . TYR A 1 75 ? 5.863 -17.754 -3.958 1.00 90.06 75 TYR A N 1
ATOM 612 C CA . TYR A 1 75 ? 5.471 -18.170 -2.609 1.00 90.06 75 TYR A CA 1
ATOM 613 C C . TYR A 1 75 ? 6.590 -17.935 -1.584 1.00 90.06 75 TYR A C 1
ATOM 615 O O . TYR A 1 75 ? 6.349 -17.378 -0.519 1.00 90.06 75 TYR A O 1
ATOM 623 N N . LYS A 1 76 ? 7.840 -18.265 -1.943 1.00 92.06 76 LYS A N 1
ATOM 624 C CA . LYS A 1 76 ? 9.013 -18.010 -1.095 1.00 92.06 76 LYS A CA 1
ATOM 625 C C . LYS A 1 76 ? 9.142 -16.526 -0.730 1.00 92.06 76 LYS A C 1
ATOM 627 O O . LYS A 1 76 ? 9.334 -16.206 0.437 1.00 92.06 76 LYS A O 1
ATOM 632 N N . LYS A 1 77 ? 8.982 -15.633 -1.710 1.00 89.25 77 LYS A N 1
ATOM 633 C CA . LYS A 1 77 ? 9.089 -14.186 -1.498 1.00 89.25 77 LYS A CA 1
ATOM 634 C C . LYS A 1 77 ? 7.928 -13.639 -0.663 1.00 89.25 77 LYS A C 1
ATOM 636 O O . LYS A 1 77 ? 8.145 -12.761 0.161 1.00 89.25 77 LYS A O 1
ATOM 641 N N . LEU A 1 78 ? 6.717 -14.183 -0.826 1.00 89.81 78 LEU A N 1
ATOM 642 C CA . LEU A 1 78 ? 5.586 -13.865 0.053 1.00 89.81 78 LEU A CA 1
ATOM 643 C C . LEU A 1 78 ? 5.888 -14.283 1.496 1.00 89.81 78 LEU A C 1
ATOM 645 O O . LEU A 1 78 ? 5.735 -13.471 2.399 1.00 89.81 78 LEU A O 1
ATOM 649 N N . VAL A 1 79 ? 6.378 -15.504 1.719 1.00 92.38 79 VAL A N 1
ATOM 650 C CA . VAL A 1 79 ? 6.755 -15.966 3.064 1.00 92.38 79 VAL A CA 1
ATOM 651 C C . VAL A 1 79 ? 7.800 -15.039 3.686 1.00 92.38 79 VAL A C 1
ATOM 653 O O . VAL A 1 79 ? 7.618 -14.620 4.822 1.00 92.38 79 VAL A O 1
ATOM 656 N N . GLU A 1 80 ? 8.849 -14.670 2.949 1.00 90.75 80 GLU A N 1
ATOM 657 C CA . GLU A 1 80 ? 9.876 -13.726 3.415 1.00 90.75 80 GLU A CA 1
ATOM 658 C C . GLU A 1 80 ? 9.285 -12.356 3.782 1.00 90.75 80 GLU A C 1
ATOM 660 O O . GLU A 1 80 ? 9.559 -11.846 4.863 1.00 90.75 80 GLU A O 1
ATOM 665 N N . SER A 1 81 ? 8.424 -11.771 2.943 1.00 88.75 81 SER A N 1
ATOM 666 C CA . SER A 1 81 ? 7.804 -10.473 3.249 1.00 88.75 81 SER A CA 1
ATOM 667 C C . SER A 1 81 ? 6.870 -10.522 4.461 1.00 88.75 81 SER A C 1
ATOM 669 O O . SER A 1 81 ? 6.790 -9.558 5.215 1.00 88.75 81 SER A O 1
ATOM 671 N N . TRP A 1 82 ? 6.170 -11.638 4.665 1.00 92.56 82 TRP A N 1
ATOM 672 C CA . TRP A 1 82 ? 5.191 -11.800 5.742 1.00 92.56 82 TRP A CA 1
ATOM 673 C C . TRP A 1 82 ? 5.804 -12.305 7.065 1.00 92.56 82 TRP A C 1
ATOM 675 O O . TRP A 1 82 ? 5.103 -12.360 8.076 1.00 92.56 82 TRP A O 1
ATOM 685 N N . GLN A 1 83 ? 7.108 -12.620 7.107 1.00 92.25 83 GLN A N 1
ATOM 686 C CA . GLN A 1 83 ? 7.815 -13.072 8.320 1.00 92.25 83 GLN A CA 1
ATOM 687 C C . GLN A 1 83 ? 7.745 -12.080 9.485 1.00 92.25 83 GLN A C 1
ATOM 689 O O . GLN A 1 83 ? 7.792 -12.51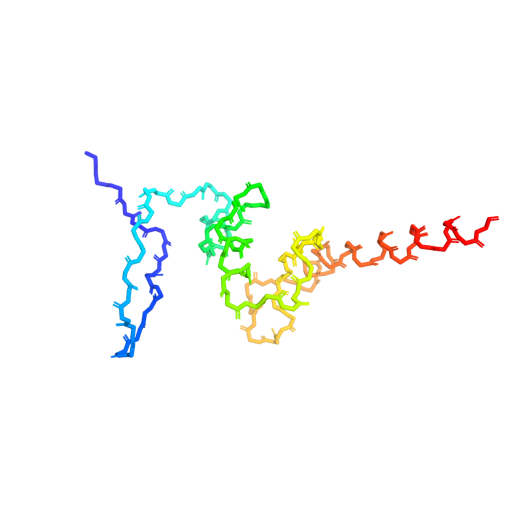0 10.637 1.00 92.25 83 GLN A O 1
ATOM 694 N N . ILE A 1 84 ? 7.549 -10.790 9.205 1.00 88.06 84 ILE A N 1
ATOM 695 C CA . ILE A 1 84 ? 7.384 -9.752 10.227 1.00 88.06 84 ILE A CA 1
ATOM 696 C C . ILE A 1 84 ? 6.278 -10.096 11.237 1.00 88.06 84 ILE A C 1
ATOM 698 O O . ILE A 1 84 ? 6.419 -9.827 12.426 1.00 88.06 84 ILE A O 1
ATOM 702 N N . LEU A 1 85 ? 5.213 -10.787 10.809 1.00 88.94 85 LEU A N 1
ATOM 703 C CA . LEU A 1 85 ? 4.143 -11.220 11.713 1.00 88.94 85 LEU A CA 1
ATOM 704 C C . LEU A 1 85 ? 4.652 -12.194 12.782 1.00 88.94 85 LEU A C 1
ATOM 706 O O . LEU A 1 85 ? 4.230 -12.130 13.935 1.00 88.94 85 LEU A O 1
ATOM 710 N N . ARG A 1 86 ? 5.581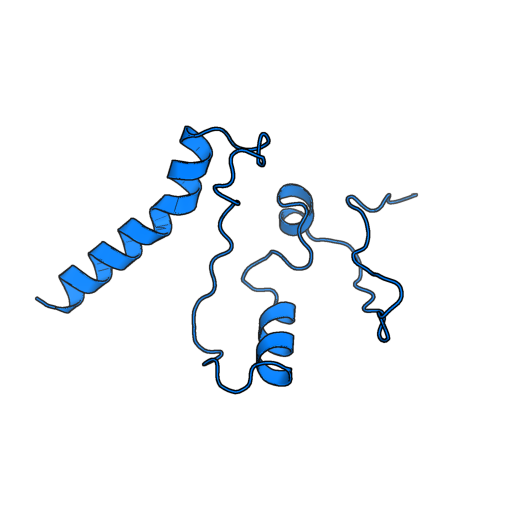 -13.082 12.411 1.00 87.75 86 ARG A N 1
ATOM 711 C CA . ARG A 1 86 ? 6.200 -14.028 13.344 1.00 87.75 86 ARG A CA 1
ATOM 712 C C . ARG A 1 86 ? 7.090 -13.304 14.349 1.00 87.75 86 ARG A C 1
ATOM 714 O O . ARG A 1 86 ? 7.067 -13.664 15.520 1.00 87.75 86 ARG A O 1
ATOM 721 N N . GLU A 1 87 ? 7.855 -12.310 13.910 1.00 82.69 87 GLU A N 1
ATOM 722 C CA . GLU A 1 87 ? 8.714 -11.515 14.797 1.00 82.69 87 GLU A CA 1
ATOM 723 C C . GLU A 1 87 ? 7.885 -10.813 15.878 1.00 82.69 87 GLU A C 1
ATOM 725 O O . GLU A 1 87 ? 8.175 -10.962 17.063 1.00 82.69 87 GLU A O 1
ATOM 730 N N . TYR A 1 88 ? 6.789 -10.151 15.494 1.00 83.00 88 TYR A N 1
ATOM 731 C CA . TYR A 1 88 ? 5.887 -9.495 16.446 1.00 83.00 88 TYR A CA 1
ATOM 732 C C . TYR A 1 88 ? 5.188 -10.481 17.386 1.00 83.00 88 TYR A C 1
ATOM 734 O O . TYR A 1 88 ? 5.159 -10.257 18.595 1.00 83.00 88 TYR A O 1
ATOM 742 N N . ALA A 1 89 ? 4.687 -11.603 16.862 1.00 80.62 89 ALA A N 1
ATOM 743 C CA . ALA A 1 89 ? 4.046 -12.624 17.689 1.00 80.62 89 ALA A CA 1
ATOM 744 C C . ALA A 1 89 ? 5.001 -13.207 18.750 1.00 80.62 89 ALA A C 1
ATOM 746 O O . ALA A 1 89 ? 4.582 -13.533 19.858 1.00 80.62 89 ALA A O 1
ATOM 747 N N . LEU A 1 90 ? 6.294 -13.334 18.432 1.00 79.25 90 LEU A N 1
ATOM 748 C CA . LEU A 1 90 ? 7.306 -13.812 19.377 1.00 79.25 90 LEU A CA 1
ATOM 749 C C . LEU A 1 90 ? 7.708 -12.746 20.405 1.00 79.25 90 LEU A C 1
ATOM 751 O O . LEU A 1 90 ? 7.909 -13.087 21.570 1.00 79.25 90 LEU A O 1
ATOM 755 N N . LEU A 1 91 ? 7.785 -11.473 20.006 1.00 70.06 91 LEU A N 1
ATOM 756 C CA . LEU A 1 91 ? 8.048 -10.360 20.924 1.00 70.06 91 LEU A CA 1
ATOM 757 C C . LEU A 1 91 ? 6.953 -10.228 21.991 1.00 70.06 91 LEU A C 1
ATOM 759 O O . LEU A 1 91 ? 7.269 -10.045 23.166 1.00 70.06 91 LEU A O 1
ATOM 763 N N . GLU A 1 92 ? 5.681 -10.396 21.618 1.00 64.44 92 GLU A N 1
ATOM 764 C CA . GLU A 1 92 ? 4.580 -10.391 22.590 1.00 64.44 92 GLU A CA 1
ATOM 765 C C . GLU A 1 92 ? 4.654 -11.543 23.597 1.00 64.44 92 GLU A C 1
ATOM 767 O O . GLU A 1 92 ? 4.256 -11.377 24.748 1.00 64.44 92 GLU A O 1
ATOM 772 N N . ASN A 1 93 ? 5.157 -12.708 23.186 1.00 60.41 93 ASN A N 1
ATOM 773 C CA . ASN A 1 93 ? 5.291 -13.856 24.081 1.00 60.41 93 ASN A CA 1
ATOM 774 C C . ASN A 1 93 ? 6.424 -13.664 25.099 1.00 60.41 93 ASN A C 1
ATOM 776 O O . ASN A 1 93 ? 6.286 -14.074 26.248 1.00 60.41 93 ASN A O 1
ATOM 780 N N . LEU A 1 94 ? 7.517 -13.000 24.710 1.00 60.22 94 LEU A N 1
ATOM 781 C CA . LEU A 1 94 ? 8.607 -12.654 25.629 1.00 60.22 94 LEU A CA 1
ATOM 782 C C . LEU A 1 94 ? 8.210 -11.540 26.605 1.00 60.22 94 LEU A C 1
ATOM 784 O O . LEU A 1 94 ? 8.617 -11.580 27.757 1.00 60.22 94 LEU A O 1
ATOM 788 N N . ALA A 1 95 ? 7.384 -10.579 26.180 1.00 57.06 95 ALA A N 1
ATOM 789 C CA . ALA A 1 95 ? 6.901 -9.492 27.038 1.00 57.06 95 ALA A CA 1
ATOM 790 C C . ALA A 1 95 ? 5.869 -9.938 28.098 1.00 57.06 95 ALA A C 1
ATOM 792 O O . ALA A 1 95 ? 5.523 -9.160 28.984 1.00 57.06 95 ALA A O 1
ATOM 793 N N . LYS A 1 96 ? 5.357 -11.171 27.992 1.00 56.50 96 LYS A N 1
ATOM 794 C CA . LYS A 1 96 ? 4.395 -11.785 28.923 1.00 56.50 96 LYS A CA 1
ATOM 795 C C . LYS A 1 96 ? 5.046 -12.760 29.921 1.00 56.50 96 LYS A C 1
ATOM 797 O O . LYS A 1 96 ? 4.313 -13.400 30.671 1.00 56.50 96 LYS A O 1
ATOM 802 N N . THR A 1 97 ? 6.377 -12.887 29.913 1.00 46.09 97 THR A N 1
ATOM 803 C CA . THR A 1 97 ? 7.162 -13.725 30.843 1.00 46.09 97 THR A CA 1
ATOM 804 C C . THR A 1 97 ? 7.932 -12.840 31.812 1.00 46.09 97 THR A C 1
ATOM 806 O O . THR A 1 97 ? 7.999 -13.202 33.006 1.00 46.09 97 THR A O 1
#

Foldseek 3Di:
DDDDQLADDDDDPVDDDDDDDDHADPCCNVVVHHQQDQPRCVVLVVCVVPVVVDPSPDRDQDAPDPDPVPPVDDPVRNCVRPCVVVVVVVVVVVVVD

pLDDT: mean 83.14, std 10.9, range [46.09, 96.44]

Radius of gyration: 17.06 Å; chains: 1; bounding box: 32×35×51 Å

Secondary structure (DSSP, 8-state):
--PPPSS-----TT-------S---HHHHHTT-TT-STT--HHHHHHHHH-TTS-TTS--------STT-TTS-HHHHHHHHTHHHHHHHHHHHTT-

Sequence (97 aa):
MHLTHPFAPVFDTYSRVLILGSFPSVISRDEQFYYAYSRNRFWRILSALFAPEIDISIQIFLLPSSSPANARYSYKKLVESWQILREYALLENLAKT